Protein AF-A0A0V0UZS6-F1 (afdb_monomer)

Radius of gyration: 16.63 Å; Cα contacts (8 Å, |Δi|>4): 250; chains: 1; bounding box: 38×41×45 Å

Nearest PDB structures (foldseek):
  4w5t-assembly1_A  TM=9.227E-01  e=6.719E-14  Homo sapiens
  7ki3-assembly1_A  TM=9.000E-01  e=4.873E-14  Homo sapiens
  6n4o-assembly1_A  TM=9.081E-01  e=8.147E-14  Homo sapiens
  4z4f-assembly1_A  TM=9.118E-01  e=8.688E-14  Homo sapiens
  4kxt-assembly1_A  TM=9.063E-01  e=3.808E-13  Homo sapiens

Solvent-accessible surface area (backbone atoms only — not 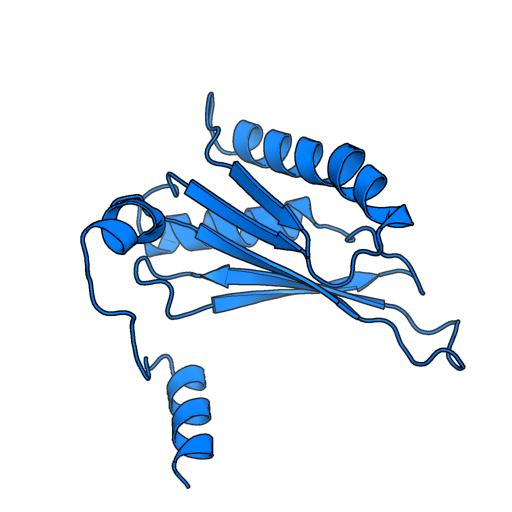comparable to full-atom values): 8386 Å² total; per-residue (Å²): 112,67,74,58,51,53,53,51,37,48,75,75,74,44,78,89,71,70,80,81,88,43,77,66,52,29,67,62,34,46,82,32,33,32,37,48,31,46,33,43,59,50,66,56,59,90,86,45,69,81,45,56,13,42,33,39,37,32,23,30,44,41,62,76,66,70,45,71,51,76,41,76,41,80,36,63,45,83,54,78,75,61,71,60,46,65,58,42,50,47,53,40,54,50,50,24,23,73,67,64,77,46,76,55,58,29,31,41,36,42,36,47,83,54,51,83,91,45,45,63,54,46,60,67,52,50,50,56,49,52,53,48,50,40,40,73,73,37,86,91,41,78,38,76,46,82,47,76,82

pLDDT: mean 90.66, std 6.43, range [59.78, 98.12]

Secondary structure (DSSP, 8-state):
-HHHHHHHHHHTT--S--PPP-HHHIIIIITTTEEEEEEEEEPPPTT-TTSPEEEEEEEE-STTS--EEEEEEEE-TT--SPTTHHHHHHHHHHHHHHHHSS--SEEEEEE-S--HHHHHHIIIIIHHHHHHHHHHHSTT---EEEEE-

Mean predicted aligned error: 4.5 Å

Sequence (149 aa):
MLNIAMKINMKIGGINTKLQEDEVLDNYLYKNNALVIGVDVVHPSAVETHLPSIASVVGNVDGSVTKFHASVKIQPAKQELITGFIEQFSDRLLEYVDVNGTAPKNIIVYRDGVSEGQFMQVLEEELPALRRACKSFASNYRPLKLSVD

Foldseek 3Di:
DVVVVCVVCLVVPHFPDFDDDDPVCCVAQQVQQEKEKEKEKDADDPVPQFAWIKIKIKIDQDSRRGHIDMDMDTHGHPDLDDDCPLVRVLVSQVSNCVRVVDGGQAYEYEYEDADPVCVVVCVVPVVVSNQVSQCVVDPPRDRYDYDYD

Structure (mmCIF, N/CA/C/O backbone):
data_AF-A0A0V0UZS6-F1
#
_entry.id   AF-A0A0V0UZS6-F1
#
loop_
_atom_site.group_PDB
_atom_site.id
_atom_site.type_symbol
_atom_site.label_atom_id
_atom_site.label_alt_id
_atom_site.label_comp_id
_atom_site.label_asym_id
_atom_site.label_entity_id
_atom_site.label_seq_id
_atom_site.pdbx_PDB_ins_code
_atom_site.Cartn_x
_atom_site.Cartn_y
_atom_site.Cartn_z
_atom_site.occupancy
_atom_site.B_iso_or_equiv
_atom_site.auth_seq_id
_atom_site.auth_comp_id
_atom_site.auth_asym_id
_atom_site.auth_atom_id
_atom_site.pdbx_PDB_model_num
ATOM 1 N N . MET A 1 1 ? 10.792 -23.727 14.533 1.00 81.62 1 MET A N 1
ATOM 2 C CA . MET A 1 1 ? 9.339 -24.016 14.462 1.00 81.62 1 MET A CA 1
ATOM 3 C C . MET A 1 1 ? 8.488 -22.744 14.549 1.00 81.62 1 MET A C 1
ATOM 5 O O . MET A 1 1 ? 7.606 -22.581 13.718 1.00 81.62 1 MET A O 1
ATOM 9 N N . LEU A 1 2 ? 8.797 -21.807 15.458 1.00 93.69 2 LEU A N 1
ATOM 10 C CA . LEU A 1 2 ? 8.042 -20.555 15.655 1.00 93.69 2 LEU A CA 1
ATOM 11 C C . LEU A 1 2 ? 7.830 -19.714 14.374 1.00 93.69 2 LEU A C 1
ATOM 13 O O . LEU A 1 2 ? 6.703 -19.340 14.076 1.00 93.69 2 LEU A O 1
ATOM 17 N N . ASN A 1 3 ? 8.869 -19.500 13.556 1.00 96.50 3 ASN A N 1
ATOM 18 C CA . ASN A 1 3 ? 8.752 -18.709 12.315 1.00 96.50 3 ASN A CA 1
ATOM 19 C C . ASN A 1 3 ? 7.761 -19.293 11.297 1.00 96.50 3 ASN A C 1
ATOM 21 O O . ASN A 1 3 ? 7.092 -18.553 10.581 1.00 96.50 3 ASN A O 1
ATOM 25 N N . ILE A 1 4 ? 7.648 -20.623 11.239 1.00 97.81 4 ILE A N 1
ATOM 26 C CA . ILE A 1 4 ? 6.688 -21.296 10.358 1.00 97.81 4 ILE A CA 1
ATOM 27 C C . ILE A 1 4 ? 5.272 -21.103 10.905 1.00 97.81 4 ILE A C 1
ATOM 29 O O . ILE A 1 4 ? 4.377 -20.741 10.145 1.00 97.81 4 ILE A O 1
ATOM 33 N N . ALA A 1 5 ? 5.087 -21.274 12.217 1.00 98.00 5 ALA A N 1
ATOM 34 C CA . ALA A 1 5 ? 3.801 -21.055 12.872 1.00 98.00 5 ALA A CA 1
ATOM 35 C C . ALA A 1 5 ? 3.288 -19.623 12.653 1.00 98.00 5 ALA A C 1
ATOM 37 O O . ALA A 1 5 ? 2.127 -19.453 12.298 1.00 98.00 5 ALA A O 1
ATOM 38 N N . MET A 1 6 ? 4.160 -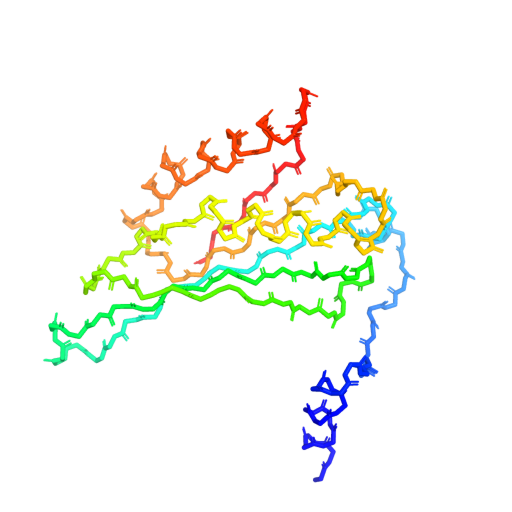18.611 12.737 1.00 97.81 6 MET A N 1
ATOM 39 C CA . MET A 1 6 ? 3.797 -17.215 12.454 1.00 97.81 6 MET A CA 1
ATOM 40 C C . MET A 1 6 ? 3.263 -17.016 11.028 1.00 97.81 6 MET A C 1
ATOM 42 O O . MET A 1 6 ? 2.269 -16.318 10.832 1.00 97.81 6 MET A O 1
ATOM 46 N N . LYS A 1 7 ? 3.884 -17.653 10.025 1.00 97.75 7 LYS A N 1
ATOM 47 C CA . LYS A 1 7 ? 3.428 -17.580 8.625 1.00 97.75 7 LYS A CA 1
ATOM 48 C C . LYS A 1 7 ? 2.110 -18.322 8.411 1.00 97.75 7 LYS A C 1
ATOM 50 O O . LYS A 1 7 ? 1.271 -17.849 7.650 1.00 97.75 7 LYS A O 1
ATOM 55 N N . ILE A 1 8 ? 1.938 -19.482 9.048 1.00 98.06 8 ILE A N 1
ATOM 56 C CA . ILE A 1 8 ? 0.684 -20.244 8.991 1.00 98.06 8 ILE A CA 1
ATOM 57 C C . ILE A 1 8 ? -0.441 -19.422 9.618 1.00 98.06 8 ILE A C 1
ATOM 59 O O . ILE A 1 8 ? -1.469 -19.249 8.973 1.00 98.06 8 ILE A O 1
ATOM 63 N N . ASN A 1 9 ? -0.215 -18.862 10.811 1.00 97.69 9 ASN A N 1
ATOM 64 C CA . ASN A 1 9 ? -1.185 -18.035 11.526 1.00 97.69 9 ASN A CA 1
ATOM 65 C C . ASN A 1 9 ? -1.686 -16.878 10.648 1.00 97.69 9 ASN A C 1
ATOM 67 O O . ASN A 1 9 ? -2.890 -16.722 10.484 1.00 97.69 9 ASN A O 1
ATOM 71 N N . MET A 1 10 ? -0.783 -16.148 9.981 1.00 95.94 10 MET A N 1
ATOM 72 C CA . MET A 1 10 ? -1.170 -15.069 9.059 1.00 95.94 10 MET A CA 1
ATOM 73 C C . MET A 1 10 ? -1.992 -15.564 7.862 1.00 95.94 10 MET A C 1
ATOM 75 O O . MET A 1 10 ? -2.980 -14.936 7.495 1.00 95.94 10 MET A O 1
ATOM 79 N N . LYS A 1 11 ? -1.625 -16.706 7.263 1.00 96.00 11 LYS A N 1
ATOM 80 C CA . LYS A 1 11 ? -2.338 -17.270 6.101 1.00 96.00 11 LYS A CA 1
ATOM 81 C C . LYS A 1 11 ? -3.757 -17.741 6.420 1.00 96.00 11 LYS A C 1
ATOM 83 O O . LYS A 1 11 ? -4.588 -17.761 5.521 1.00 96.00 11 LYS A O 1
ATOM 88 N N . ILE A 1 12 ? -4.030 -18.118 7.668 1.00 96.81 12 ILE A N 1
ATOM 89 C CA . ILE A 1 12 ? -5.374 -18.506 8.127 1.00 96.81 12 ILE A CA 1
ATOM 90 C C . ILE A 1 12 ? -6.131 -17.341 8.787 1.00 96.81 12 ILE A C 1
ATOM 92 O O . ILE A 1 12 ? -7.162 -17.554 9.418 1.00 96.81 12 ILE A O 1
ATOM 96 N N . GLY A 1 13 ? -5.628 -16.108 8.648 1.00 94.25 13 GLY A N 1
ATOM 97 C CA . GLY A 1 13 ? -6.289 -14.891 9.122 1.00 94.25 13 GLY A CA 1
ATOM 98 C C . GLY A 1 13 ? -6.035 -14.535 10.590 1.00 94.25 13 GLY A C 1
ATOM 99 O O . GLY A 1 13 ? -6.678 -13.618 11.108 1.00 94.25 13 GLY A O 1
ATOM 100 N N . GLY A 1 14 ? -5.117 -15.227 11.263 1.00 96.69 14 GLY A N 1
ATOM 101 C CA . GLY A 1 14 ? -4.662 -14.890 12.607 1.00 96.69 14 GLY A CA 1
ATOM 102 C C . GLY A 1 14 ? -3.709 -13.692 12.631 1.00 96.69 14 GLY A C 1
ATOM 103 O O . GLY A 1 14 ? -3.092 -13.332 11.629 1.00 96.69 14 GLY A O 1
ATOM 104 N N . ILE A 1 15 ? -3.589 -13.074 13.805 1.00 96.81 15 ILE A N 1
ATOM 105 C CA . ILE A 1 15 ? -2.708 -11.931 14.070 1.00 96.81 15 ILE A CA 1
ATOM 106 C C . ILE A 1 15 ? -1.611 -12.410 15.023 1.00 96.81 15 ILE A C 1
ATOM 108 O O . ILE A 1 15 ? -1.916 -12.991 16.062 1.00 96.81 15 ILE A O 1
ATOM 112 N N . ASN A 1 16 ? -0.340 -12.211 14.663 1.00 96.12 16 ASN A N 1
ATOM 113 C CA . ASN A 1 16 ? 0.786 -12.601 15.523 1.00 96.12 16 ASN A CA 1
ATOM 114 C C . ASN A 1 16 ? 1.013 -11.571 16.635 1.00 96.12 16 ASN A C 1
ATOM 116 O O . ASN A 1 16 ? 1.111 -11.924 17.806 1.00 96.12 16 ASN A O 1
ATOM 120 N N . THR A 1 17 ? 1.091 -10.298 16.253 1.00 94.38 17 THR A N 1
ATOM 121 C CA . THR A 1 17 ? 1.316 -9.155 17.139 1.00 94.38 17 THR A CA 1
ATOM 122 C C . THR A 1 17 ? 0.607 -7.930 16.565 1.00 94.38 17 THR A C 1
ATOM 124 O O . THR A 1 17 ? 0.357 -7.855 15.362 1.00 94.38 17 THR A O 1
ATOM 127 N N . LYS A 1 18 ? 0.290 -6.968 17.432 1.00 91.88 18 LYS A N 1
ATOM 128 C CA . LYS A 1 18 ? -0.118 -5.612 17.054 1.00 91.88 18 LYS A CA 1
ATOM 129 C C . LYS A 1 18 ? 0.738 -4.612 17.817 1.00 91.88 18 LYS A C 1
ATOM 131 O O . LYS A 1 18 ? 1.266 -4.953 18.878 1.00 91.88 18 LYS A O 1
ATOM 136 N N . LEU A 1 19 ? 0.876 -3.400 17.293 1.00 90.44 19 LEU A N 1
ATOM 137 C CA . LEU A 1 19 ? 1.577 -2.346 18.016 1.00 90.44 19 LEU A CA 1
ATOM 138 C C . LEU A 1 19 ? 0.765 -1.949 19.252 1.00 90.44 19 LEU A C 1
ATOM 140 O O . LEU A 1 19 ? -0.468 -1.874 19.198 1.00 90.44 19 LEU A O 1
ATOM 144 N N . GLN A 1 20 ? 1.466 -1.723 20.361 1.00 89.38 20 GLN A N 1
ATOM 145 C CA . GLN A 1 20 ? 0.849 -1.235 21.585 1.00 89.38 20 GLN A CA 1
ATOM 146 C C . GLN A 1 20 ? 0.268 0.157 21.335 1.00 89.38 20 GLN A C 1
ATOM 148 O O . GLN A 1 20 ? 0.912 1.008 20.730 1.00 89.38 20 GLN A O 1
ATOM 153 N N . GLU A 1 21 ? -0.968 0.358 21.777 1.00 86.69 21 GLU A N 1
ATOM 154 C CA . GLU A 1 21 ? -1.654 1.638 21.654 1.00 86.69 21 GLU A CA 1
ATOM 155 C C . GLU A 1 21 ? -0.967 2.672 22.553 1.00 86.69 21 GLU A C 1
ATOM 157 O O . GLU A 1 21 ? -0.816 2.468 23.761 1.00 86.69 21 GLU A O 1
ATOM 162 N N . ASP A 1 22 ? -0.547 3.776 21.942 1.00 88.88 22 ASP A N 1
ATOM 163 C CA . ASP A 1 22 ? -0.091 4.983 22.614 1.00 88.88 22 ASP A CA 1
ATOM 164 C C . ASP A 1 22 ? -0.678 6.215 21.912 1.00 88.88 22 ASP A C 1
ATOM 166 O O . ASP A 1 22 ? -1.283 6.121 20.840 1.00 88.88 22 ASP A O 1
ATOM 170 N N . GLU A 1 23 ? -0.525 7.384 22.533 1.00 86.44 23 GLU A N 1
ATOM 171 C CA . GLU A 1 23 ? -1.115 8.625 22.032 1.00 86.44 23 GLU A CA 1
ATOM 172 C C . GLU A 1 23 ? -0.631 8.992 20.620 1.00 86.44 23 GLU A C 1
ATOM 174 O O . GLU A 1 23 ? -1.409 9.491 19.805 1.00 86.44 23 GLU A O 1
ATOM 179 N N . VAL A 1 24 ? 0.636 8.725 20.300 1.00 85.00 24 VAL A N 1
ATOM 180 C CA . VAL A 1 24 ? 1.204 9.022 18.982 1.00 85.00 24 VAL A CA 1
ATOM 181 C C . VAL A 1 24 ? 0.585 8.088 17.951 1.00 85.00 24 VAL A C 1
ATOM 183 O O . VAL A 1 24 ? 0.051 8.539 16.938 1.00 85.00 24 VAL A O 1
ATOM 186 N N . LEU A 1 25 ? 0.606 6.788 18.221 1.00 83.94 25 LEU A N 1
ATOM 187 C CA . LEU A 1 25 ? 0.136 5.771 17.296 1.00 83.94 25 LEU A CA 1
ATOM 188 C C . LEU A 1 25 ? -1.369 5.888 17.029 1.00 83.94 25 LEU A C 1
ATOM 190 O O . LEU A 1 25 ? -1.805 5.801 15.881 1.00 83.94 25 LEU A O 1
ATOM 194 N N . ASP A 1 26 ? -2.154 6.181 18.064 1.00 83.56 26 ASP A N 1
ATOM 195 C CA . ASP A 1 26 ? -3.579 6.476 17.943 1.00 83.56 26 ASP A CA 1
ATOM 196 C C . ASP A 1 26 ? -3.832 7.647 16.994 1.00 83.56 26 ASP A C 1
ATOM 198 O O . ASP A 1 26 ? -4.694 7.572 16.113 1.00 83.56 26 ASP A O 1
ATOM 202 N N . ASN A 1 27 ? -3.066 8.725 17.161 1.00 82.31 27 ASN A N 1
ATOM 203 C CA . ASN A 1 27 ? -3.216 9.943 16.379 1.00 82.31 27 ASN A CA 1
ATOM 204 C C . ASN A 1 27 ? -2.767 9.783 14.925 1.00 82.31 27 ASN A C 1
ATOM 206 O O . ASN A 1 27 ? -3.210 10.557 14.086 1.00 82.31 27 ASN A O 1
ATOM 210 N N . TYR A 1 28 ? -1.920 8.817 14.576 1.00 81.75 28 TYR A N 1
ATOM 211 C CA . TYR A 1 28 ? -1.482 8.643 13.185 1.00 81.75 28 TYR A CA 1
ATOM 212 C C . TYR A 1 28 ? -2.134 7.457 12.478 1.00 81.75 28 TYR A C 1
ATOM 214 O O . TYR A 1 28 ? -2.424 7.576 11.285 1.00 81.75 28 TYR A O 1
ATOM 222 N N . LEU A 1 29 ? -2.410 6.369 13.200 1.00 8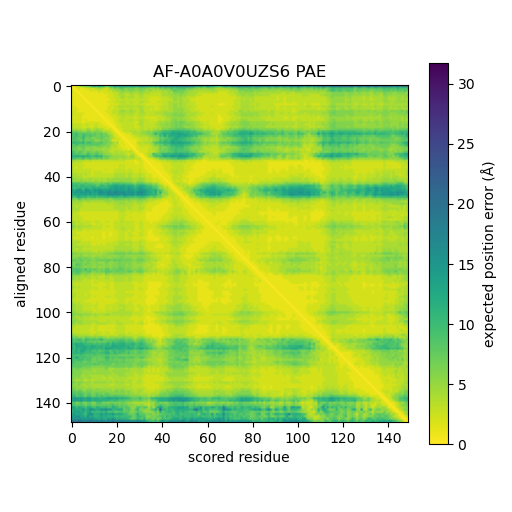7.19 29 LEU A N 1
ATOM 223 C CA . LEU A 1 29 ? -2.900 5.111 12.645 1.00 87.19 29 LEU A CA 1
ATOM 224 C C . LEU A 1 29 ? -4.333 4.800 13.084 1.00 87.19 29 LEU A C 1
ATOM 226 O O . LEU A 1 29 ? -5.240 4.823 12.252 1.00 87.19 29 LEU A O 1
ATOM 230 N N . TYR A 1 30 ? -4.560 4.543 14.374 1.00 85.50 30 TYR A N 1
ATOM 231 C CA . TYR A 1 30 ? -5.798 3.897 14.820 1.00 85.50 30 TYR A CA 1
ATOM 232 C C . TYR A 1 30 ? -7.013 4.837 14.854 1.00 85.50 30 TYR A C 1
ATOM 234 O O . TYR A 1 30 ? -7.980 4.623 14.124 1.00 85.50 30 TYR A O 1
ATOM 242 N N . LYS A 1 31 ? -6.981 5.935 15.629 1.00 82.12 31 LYS A N 1
ATOM 243 C CA . LYS A 1 31 ? -8.116 6.888 15.723 1.00 82.12 31 LYS A CA 1
ATOM 244 C C . LYS A 1 31 ? -8.348 7.658 14.426 1.00 82.12 31 LYS A C 1
ATOM 246 O O . LYS A 1 31 ? -9.459 8.127 14.150 1.00 82.12 31 LYS A O 1
ATOM 251 N N . ASN A 1 32 ? -7.294 7.786 13.628 1.00 78.56 32 ASN A N 1
ATOM 252 C CA . ASN A 1 32 ? -7.361 8.397 12.312 1.00 78.56 32 ASN A CA 1
ATOM 253 C C . ASN A 1 32 ? -7.690 7.420 11.182 1.00 78.56 32 ASN A C 1
ATOM 255 O O . ASN A 1 32 ? -7.745 7.858 10.034 1.00 78.56 32 ASN A O 1
ATOM 259 N N . ASN A 1 33 ? -8.001 6.156 11.494 1.00 87.19 33 ASN A N 1
ATOM 260 C CA . ASN A 1 33 ? -8.477 5.173 10.523 1.00 87.19 33 AS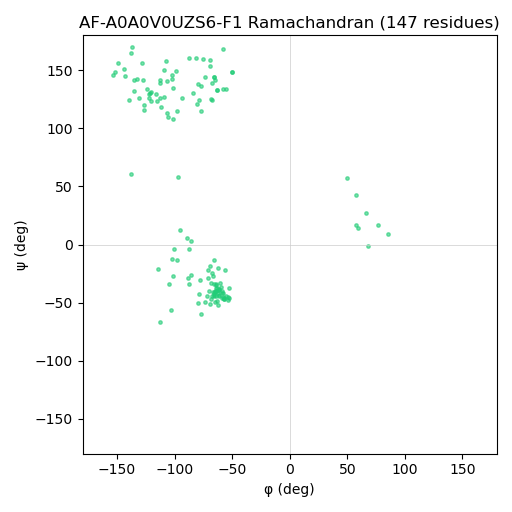N A CA 1
ATOM 261 C C . ASN A 1 33 ? -7.554 5.152 9.295 1.00 87.19 33 ASN A C 1
ATOM 263 O O . ASN A 1 33 ? -7.956 5.525 8.192 1.00 87.19 33 ASN A O 1
ATOM 267 N N . ALA A 1 34 ? -6.264 4.901 9.527 1.00 93.81 34 ALA A N 1
ATOM 268 C CA . ALA A 1 34 ? -5.268 4.993 8.475 1.00 93.81 34 ALA A CA 1
ATOM 269 C C . ALA A 1 34 ? -5.313 3.772 7.549 1.00 93.81 34 ALA A C 1
ATOM 271 O O . ALA A 1 34 ? -5.349 2.623 8.000 1.00 93.81 34 ALA A O 1
ATOM 272 N N . LEU A 1 35 ? -5.232 4.052 6.251 1.00 96.56 35 LEU A N 1
ATOM 273 C CA . LEU A 1 35 ? -4.914 3.075 5.221 1.00 96.56 35 LEU A CA 1
ATOM 274 C C . LEU A 1 35 ? -3.441 3.248 4.834 1.00 96.56 35 LEU A C 1
ATOM 276 O O . LEU A 1 35 ? -3.053 4.238 4.218 1.00 96.56 35 LEU A O 1
ATOM 280 N N . VAL A 1 36 ? -2.616 2.293 5.234 1.00 96.69 36 VAL A N 1
ATOM 281 C CA . VAL A 1 36 ? -1.203 2.180 4.888 1.00 96.69 36 VAL A CA 1
ATOM 282 C C . VAL A 1 36 ? -1.079 1.290 3.662 1.00 96.69 36 VAL A C 1
ATOM 284 O O . VAL A 1 36 ? -1.569 0.162 3.656 1.00 96.69 36 VAL A O 1
ATOM 287 N N . ILE A 1 37 ? -0.416 1.800 2.633 1.00 97.75 37 ILE A N 1
ATOM 288 C CA . ILE A 1 37 ? -0.240 1.157 1.338 1.00 97.75 37 ILE A CA 1
ATOM 289 C C . ILE A 1 37 ? 1.252 0.993 1.071 1.00 97.75 37 ILE A C 1
ATOM 291 O O . ILE A 1 37 ? 2.013 1.949 1.198 1.00 97.75 37 ILE A O 1
ATOM 295 N N . GLY A 1 38 ? 1.655 -0.214 0.692 1.00 96.81 38 GLY A N 1
ATOM 296 C CA . GLY A 1 38 ? 3.000 -0.521 0.210 1.00 96.81 38 GLY A CA 1
ATOM 297 C C . GLY A 1 38 ? 2.974 -0.755 -1.293 1.00 96.81 38 GLY A C 1
ATOM 298 O O . GLY A 1 38 ? 2.026 -1.350 -1.814 1.00 96.81 38 GLY A O 1
ATOM 299 N N . VAL A 1 39 ? 3.992 -0.263 -1.987 1.00 95.62 39 VAL A N 1
ATOM 300 C CA . VAL A 1 39 ? 4.039 -0.258 -3.443 1.00 95.62 39 VAL A CA 1
ATOM 301 C C . VAL A 1 39 ? 5.445 -0.599 -3.918 1.00 95.62 39 VAL A C 1
ATOM 303 O O . VAL A 1 39 ? 6.394 0.092 -3.557 1.00 95.62 39 VAL A O 1
ATOM 306 N N . ASP A 1 40 ? 5.559 -1.630 -4.752 1.00 94.31 40 ASP A N 1
ATOM 307 C CA . ASP A 1 40 ? 6.841 -2.107 -5.278 1.00 94.31 40 ASP A CA 1
ATOM 308 C C . ASP A 1 40 ? 6.713 -2.586 -6.732 1.00 94.31 40 ASP A C 1
ATOM 310 O O . ASP A 1 40 ? 5.655 -3.072 -7.159 1.00 94.31 40 ASP A O 1
ATOM 314 N N . VAL A 1 41 ? 7.811 -2.459 -7.474 1.00 93.06 41 VAL A N 1
ATOM 315 C CA . VAL A 1 41 ? 8.005 -3.024 -8.806 1.00 93.06 41 VAL A CA 1
ATOM 316 C C . VAL A 1 41 ? 9.288 -3.838 -8.800 1.00 93.06 41 VAL A C 1
ATOM 318 O O . VAL A 1 41 ? 10.378 -3.309 -8.621 1.00 93.06 41 VAL A O 1
ATOM 321 N N . VAL A 1 42 ? 9.165 -5.132 -9.087 1.00 92.19 42 VAL A N 1
ATOM 322 C CA . VAL A 1 42 ? 10.322 -6.012 -9.233 1.00 92.19 42 VAL A CA 1
ATOM 323 C C . VAL A 1 42 ? 10.630 -6.259 -10.704 1.00 92.19 42 VAL A C 1
ATOM 325 O O . VAL A 1 42 ? 9.747 -6.561 -11.520 1.00 92.19 42 VAL A O 1
ATOM 328 N N . HIS A 1 43 ? 11.916 -6.163 -11.032 1.00 91.75 43 HIS A N 1
ATOM 329 C CA . HIS A 1 43 ? 12.444 -6.478 -12.350 1.00 91.75 43 HIS A CA 1
ATOM 330 C C . HIS A 1 43 ? 13.120 -7.853 -12.373 1.00 91.75 43 HIS A C 1
ATOM 332 O O . HIS A 1 43 ? 13.758 -8.252 -11.396 1.00 91.75 43 HIS A O 1
ATOM 338 N N . PRO A 1 44 ? 13.032 -8.570 -13.503 1.00 89.44 44 PRO A N 1
ATOM 339 C CA . PRO A 1 44 ? 13.875 -9.728 -13.778 1.00 89.44 44 PRO A CA 1
ATOM 340 C C . PRO A 1 44 ? 15.370 -9.382 -13.740 1.00 89.44 44 PRO A C 1
ATOM 342 O O . PRO A 1 44 ? 15.764 -8.213 -13.753 1.00 89.44 44 PRO A O 1
ATOM 345 N N . SER A 1 45 ? 16.213 -10.418 -13.746 1.00 87.88 45 SER A N 1
ATOM 346 C CA . SER A 1 45 ? 17.670 -10.264 -13.810 1.00 87.88 45 SER A CA 1
ATOM 347 C C . SER A 1 45 ? 18.095 -9.326 -14.946 1.00 87.88 45 SER A C 1
ATOM 349 O O . SER A 1 45 ? 17.494 -9.316 -16.020 1.00 87.88 45 SER A O 1
ATOM 351 N N . ALA A 1 46 ? 19.200 -8.594 -14.760 1.00 82.62 46 ALA A N 1
ATOM 352 C CA . ALA A 1 46 ? 19.749 -7.688 -15.774 1.00 82.62 46 ALA A CA 1
ATOM 353 C C . ALA A 1 46 ? 20.050 -8.377 -17.123 1.00 82.62 46 ALA A C 1
ATOM 355 O O . ALA A 1 46 ? 20.098 -7.708 -18.156 1.00 82.62 46 ALA A O 1
ATOM 356 N N . VAL A 1 47 ? 20.228 -9.703 -17.114 1.00 88.06 47 VAL A N 1
ATOM 357 C CA . VAL A 1 47 ? 20.446 -10.535 -18.309 1.00 88.06 47 VAL A CA 1
ATOM 358 C C . VAL A 1 47 ? 19.136 -10.803 -19.066 1.00 88.06 47 VAL A C 1
ATOM 360 O O . VAL A 1 47 ? 19.132 -10.920 -20.289 1.00 88.06 47 VAL A O 1
ATOM 363 N N . GLU A 1 48 ? 18.006 -10.852 -18.367 1.00 87.31 48 GLU A N 1
ATOM 364 C CA . GLU A 1 48 ? 16.696 -11.239 -18.898 1.00 87.31 48 GLU A CA 1
ATOM 365 C C . GLU A 1 48 ? 15.857 -10.009 -19.267 1.00 87.31 48 GLU A C 1
ATOM 367 O O . GLU A 1 48 ? 14.748 -9.792 -18.787 1.00 87.31 48 GLU A O 1
ATOM 372 N N . THR A 1 49 ? 16.391 -9.177 -20.159 1.00 85.25 49 THR A N 1
ATOM 373 C CA . THR A 1 49 ? 15.848 -7.838 -20.454 1.00 85.25 49 THR A CA 1
ATOM 374 C C . THR A 1 49 ? 14.466 -7.809 -21.110 1.00 85.25 49 THR A C 1
ATOM 376 O O . THR A 1 49 ? 13.863 -6.742 -21.180 1.00 85.25 49 THR A O 1
ATOM 379 N N . HIS A 1 50 ? 13.982 -8.948 -21.604 1.00 90.12 50 HIS A N 1
ATOM 380 C CA . HIS A 1 50 ? 12.702 -9.085 -22.299 1.00 90.12 50 HIS A CA 1
ATOM 381 C C . HIS A 1 50 ? 11.578 -9.595 -21.391 1.00 90.12 50 HIS A C 1
ATOM 383 O O . HIS A 1 50 ? 10.413 -9.558 -21.790 1.00 90.12 50 HIS A O 1
ATOM 389 N N . LEU A 1 51 ? 11.913 -10.099 -20.200 1.00 94.31 51 LEU A N 1
ATOM 390 C CA . LEU A 1 51 ? 10.915 -10.594 -19.266 1.00 94.31 51 LEU A CA 1
ATOM 391 C C . LEU A 1 51 ? 10.157 -9.416 -18.633 1.00 94.31 51 LEU A C 1
ATOM 393 O O . LEU A 1 51 ? 10.740 -8.353 -18.400 1.00 94.31 51 LEU A O 1
ATOM 397 N N . PRO A 1 52 ? 8.850 -9.576 -18.376 1.00 95.12 52 PRO A N 1
ATOM 398 C CA . PRO A 1 52 ? 8.040 -8.500 -17.832 1.00 95.12 52 PRO A CA 1
ATOM 399 C C . PRO A 1 52 ? 8.421 -8.189 -16.384 1.00 95.12 52 PRO A C 1
ATOM 401 O O . PRO A 1 52 ? 8.871 -9.061 -15.639 1.00 95.12 52 PRO A O 1
ATOM 404 N N . SER A 1 53 ? 8.174 -6.949 -15.976 1.00 94.44 53 SER A N 1
ATOM 405 C CA . SER A 1 53 ? 8.233 -6.559 -14.567 1.00 94.44 53 SER A CA 1
ATOM 406 C C . SER A 1 53 ? 6.930 -6.943 -13.865 1.00 94.44 53 SER A C 1
ATOM 408 O O . SER A 1 53 ? 5.891 -7.128 -14.510 1.00 94.44 53 SER A O 1
ATOM 410 N N . ILE A 1 54 ? 6.961 -7.025 -12.538 1.00 95.19 54 ILE A N 1
ATOM 411 C CA . ILE A 1 54 ? 5.769 -7.274 -11.721 1.00 95.19 54 ILE A CA 1
ATOM 412 C C . ILE A 1 54 ? 5.590 -6.097 -10.773 1.00 95.19 54 ILE A C 1
ATOM 414 O O . ILE A 1 54 ? 6.489 -5.798 -9.997 1.00 95.19 54 ILE A O 1
ATOM 418 N N . ALA A 1 55 ? 4.425 -5.458 -10.826 1.00 94.75 55 ALA A N 1
ATOM 419 C CA . ALA A 1 55 ? 4.040 -4.423 -9.880 1.00 94.75 55 ALA A CA 1
ATOM 420 C C . ALA A 1 55 ? 3.064 -4.974 -8.846 1.00 94.75 55 ALA A C 1
ATOM 422 O O . ALA A 1 55 ? 2.173 -5.765 -9.176 1.00 94.75 55 ALA A O 1
ATOM 423 N N . SER A 1 56 ? 3.202 -4.519 -7.605 1.00 96.06 56 SER A N 1
ATOM 424 C CA . SER A 1 56 ? 2.305 -4.887 -6.518 1.00 96.06 56 SER A CA 1
ATOM 425 C C . SER A 1 56 ? 1.893 -3.680 -5.686 1.00 96.06 56 SER A C 1
ATOM 427 O O . SER A 1 56 ? 2.687 -2.777 -5.427 1.00 96.06 56 SER A O 1
ATOM 429 N N . VAL A 1 57 ? 0.627 -3.680 -5.274 1.00 97.44 57 VAL A N 1
ATOM 430 C CA . VAL A 1 57 ? 0.058 -2.701 -4.347 1.00 97.44 57 VAL A CA 1
ATOM 431 C C . VAL A 1 57 ? -0.600 -3.466 -3.212 1.00 97.44 57 VAL A C 1
ATOM 433 O O . VAL A 1 57 ? -1.573 -4.203 -3.415 1.00 97.44 57 VAL A O 1
ATOM 436 N N . VAL A 1 58 ? -0.071 -3.289 -2.008 1.00 98.06 58 VAL A N 1
ATOM 437 C CA . VAL A 1 58 ? -0.604 -3.884 -0.782 1.00 98.06 58 VAL A CA 1
ATOM 438 C C . VAL A 1 58 ? -1.225 -2.814 0.094 1.00 98.06 58 VAL A C 1
ATOM 440 O O . VAL A 1 58 ? -0.773 -1.678 0.080 1.00 98.06 58 VAL A O 1
ATOM 443 N N . GLY A 1 59 ? -2.239 -3.161 0.878 1.00 98.12 59 GLY A N 1
ATOM 444 C CA . GLY A 1 59 ? -2.840 -2.239 1.840 1.00 98.12 59 GLY A CA 1
ATOM 445 C C . GLY A 1 59 ? -3.433 -2.980 3.024 1.00 98.12 59 GLY A C 1
ATOM 446 O O . GLY A 1 59 ? -3.872 -4.124 2.861 1.00 98.12 59 GLY A O 1
ATOM 447 N N . ASN A 1 60 ? -3.416 -2.365 4.210 1.00 97.69 60 ASN A N 1
ATOM 448 C CA . ASN A 1 60 ? -4.080 -2.975 5.356 1.00 97.69 60 ASN A CA 1
ATOM 449 C C . ASN A 1 60 ? -5.593 -3.022 5.138 1.00 97.69 60 ASN A C 1
ATOM 451 O O . ASN A 1 60 ? -6.168 -2.098 4.571 1.00 97.69 60 ASN A O 1
ATOM 455 N N . VAL A 1 61 ? -6.231 -4.089 5.611 1.00 95.88 61 VAL A N 1
ATOM 456 C CA . VAL A 1 61 ? -7.693 -4.246 5.559 1.00 95.88 61 VAL A CA 1
ATOM 457 C C . VAL A 1 61 ? -8.350 -3.951 6.900 1.00 95.88 61 VAL A C 1
ATOM 459 O O . VAL A 1 61 ? -9.500 -3.537 6.944 1.00 95.88 61 VAL A O 1
ATOM 462 N N . ASP A 1 62 ? -7.627 -4.135 8.003 1.00 93.56 62 ASP A N 1
ATOM 463 C CA . ASP A 1 62 ? -8.108 -3.884 9.357 1.00 93.56 62 ASP A CA 1
ATOM 464 C C . ASP A 1 62 ? -7.636 -2.524 9.889 1.00 93.56 62 ASP A C 1
ATOM 466 O O . ASP A 1 62 ? -6.526 -2.068 9.600 1.00 93.56 62 ASP A O 1
ATOM 470 N N . GLY A 1 63 ? -8.446 -1.905 10.751 1.00 91.44 63 GLY A N 1
ATOM 471 C CA . GLY A 1 63 ? -8.087 -0.656 11.430 1.00 91.44 63 GLY A CA 1
ATOM 472 C C . GLY A 1 63 ? -6.865 -0.753 12.355 1.00 91.44 63 GLY A C 1
ATOM 473 O O . GLY A 1 63 ? -6.243 0.266 12.639 1.00 91.44 63 GLY A O 1
ATOM 474 N N . SER A 1 64 ? -6.477 -1.959 12.795 1.00 90.38 64 SER A N 1
ATOM 475 C CA . SER A 1 64 ? -5.264 -2.181 13.599 1.00 90.38 64 SER A CA 1
ATOM 476 C C . SER A 1 64 ? -3.980 -2.360 12.782 1.00 90.38 64 SER A C 1
ATOM 478 O O . SER A 1 64 ? -2.921 -2.561 13.372 1.00 90.38 64 SER A O 1
ATOM 480 N N . VAL A 1 65 ? -4.046 -2.250 11.449 1.00 94.25 65 VAL A N 1
ATOM 481 C CA . VAL A 1 65 ? -2.872 -2.306 10.559 1.00 94.25 65 VAL A CA 1
ATOM 482 C C . VAL A 1 65 ? -2.082 -3.618 10.736 1.00 94.25 65 VAL A C 1
ATOM 484 O O . VAL A 1 65 ? -0.855 -3.629 10.811 1.00 94.25 65 VAL A O 1
ATOM 487 N N . THR A 1 66 ? -2.783 -4.751 10.841 1.00 94.44 66 THR A N 1
ATOM 488 C CA . THR A 1 66 ? -2.168 -6.073 11.087 1.00 94.44 66 THR A CA 1
ATOM 489 C C . THR A 1 66 ? -2.321 -7.054 9.929 1.00 94.44 66 THR A C 1
ATOM 491 O O . THR A 1 66 ? -1.553 -8.014 9.826 1.00 94.44 66 THR A O 1
ATOM 494 N N . LYS A 1 67 ? -3.295 -6.833 9.044 1.00 96.00 67 LYS A N 1
ATOM 495 C CA . LYS A 1 67 ? -3.608 -7.695 7.904 1.00 96.00 67 LYS A CA 1
ATOM 496 C C . LYS A 1 67 ? -3.514 -6.888 6.628 1.00 96.00 67 LYS A C 1
ATOM 498 O O . LYS A 1 67 ? -4.189 -5.876 6.505 1.00 96.00 67 LYS A O 1
ATOM 503 N N . PHE A 1 68 ? -2.722 -7.368 5.677 1.00 97.69 68 PHE A N 1
ATOM 504 C CA . PHE A 1 68 ? -2.507 -6.708 4.394 1.00 97.69 68 PHE A CA 1
ATOM 505 C C . PHE A 1 68 ? -2.920 -7.623 3.253 1.00 97.69 68 PHE A C 1
ATOM 507 O O . PHE A 1 68 ? -2.509 -8.784 3.209 1.00 97.69 68 PHE A O 1
ATOM 514 N N . HIS A 1 69 ? -3.709 -7.088 2.328 1.00 97.50 69 HIS A N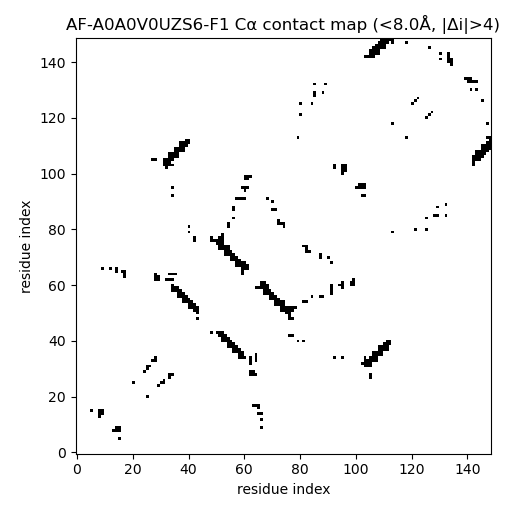 1
ATOM 515 C CA . HIS A 1 69 ? -4.070 -7.755 1.080 1.00 97.50 69 HIS A CA 1
ATOM 516 C C . HIS A 1 69 ? -3.352 -7.095 -0.097 1.00 97.50 69 HIS A C 1
ATOM 518 O O . HIS A 1 69 ? -2.899 -5.955 0.005 1.00 97.50 69 HIS A O 1
ATOM 524 N N . ALA A 1 70 ? -3.215 -7.835 -1.198 1.00 96.81 70 ALA A N 1
ATOM 525 C CA . ALA A 1 70 ? -2.368 -7.472 -2.328 1.00 96.81 70 ALA A CA 1
ATOM 526 C C . ALA A 1 70 ? -3.132 -7.513 -3.653 1.00 96.81 70 ALA A C 1
ATOM 528 O O . ALA A 1 70 ? -3.930 -8.417 -3.893 1.00 96.81 70 ALA A O 1
ATOM 529 N N . SER A 1 71 ? -2.829 -6.556 -4.526 1.00 97.12 71 SER A N 1
ATOM 530 C CA . SER A 1 71 ? -3.122 -6.595 -5.956 1.00 97.12 71 SER A CA 1
ATOM 531 C C . SER A 1 71 ? -1.782 -6.678 -6.674 1.00 97.12 71 SER A C 1
ATOM 533 O O . SER A 1 71 ? -0.807 -6.060 -6.242 1.00 97.12 71 SER A O 1
ATOM 535 N N . VAL A 1 72 ? -1.713 -7.502 -7.719 1.00 96.06 72 VAL A N 1
ATOM 536 C CA . VAL A 1 72 ? -0.477 -7.767 -8.460 1.00 96.06 72 VAL A CA 1
ATOM 537 C C . VAL A 1 72 ? -0.776 -7.715 -9.949 1.00 96.06 72 VAL A C 1
ATOM 539 O O . VAL A 1 72 ? -1.736 -8.338 -10.410 1.00 96.06 72 VAL A O 1
ATOM 542 N N . LYS A 1 73 ? 0.052 -6.996 -10.709 1.00 96.19 73 LYS A N 1
ATOM 543 C CA . LYS A 1 73 ? -0.063 -6.891 -12.166 1.00 96.19 73 LYS A CA 1
ATOM 544 C C . LYS A 1 73 ? 1.280 -7.108 -12.851 1.00 96.19 73 LYS A C 1
ATOM 546 O O . LYS A 1 73 ? 2.326 -6.674 -12.379 1.00 96.19 73 LYS A O 1
ATOM 551 N N . ILE A 1 74 ? 1.222 -7.777 -13.997 1.00 95.88 74 ILE A N 1
ATOM 552 C CA . ILE A 1 74 ? 2.344 -7.890 -14.930 1.00 95.88 74 ILE A CA 1
ATOM 553 C C . ILE A 1 74 ? 2.410 -6.590 -15.735 1.00 95.88 74 ILE A C 1
ATOM 555 O O . ILE A 1 74 ? 1.370 -6.085 -16.166 1.00 95.88 74 ILE A O 1
ATOM 559 N N . GLN A 1 75 ? 3.612 -6.064 -15.959 1.00 94.88 75 GLN A N 1
ATOM 560 C CA . GLN A 1 75 ? 3.823 -4.860 -16.757 1.00 94.88 75 GLN A CA 1
ATOM 561 C C . GLN A 1 75 ? 5.024 -4.977 -17.703 1.00 94.88 75 GLN A C 1
ATOM 563 O O . GLN A 1 75 ? 5.833 -5.898 -17.552 1.00 94.88 75 GLN A O 1
ATOM 568 N N . PRO A 1 76 ? 5.149 -4.083 -18.703 1.00 94.38 76 PRO A N 1
ATOM 569 C CA . PRO A 1 76 ? 6.276 -4.096 -19.628 1.00 94.38 76 PRO A CA 1
ATOM 570 C C . PRO A 1 76 ? 7.642 -4.151 -18.926 1.00 94.38 76 PRO A C 1
ATOM 572 O O . PRO A 1 76 ? 7.828 -3.646 -17.813 1.00 94.38 76 PRO A O 1
ATOM 575 N N . ALA A 1 77 ? 8.603 -4.794 -19.589 1.00 92.69 77 ALA A N 1
ATOM 576 C CA . ALA A 1 77 ? 9.951 -4.989 -19.067 1.00 92.69 77 ALA A CA 1
ATOM 577 C C . ALA A 1 77 ? 10.607 -3.649 -18.689 1.00 92.69 77 ALA A C 1
ATOM 579 O O . ALA A 1 77 ? 10.560 -2.694 -19.464 1.00 92.69 77 ALA A O 1
ATOM 580 N N . LYS A 1 78 ? 11.234 -3.594 -17.505 1.00 86.50 78 LYS A N 1
ATOM 581 C CA . LYS A 1 78 ? 11.961 -2.423 -16.965 1.00 86.50 78 LYS A CA 1
ATOM 582 C C . LYS A 1 78 ? 11.138 -1.134 -16.828 1.00 86.50 78 LYS A C 1
ATOM 584 O O . LYS A 1 78 ? 11.699 -0.048 -16.715 1.00 86.50 78 LYS A O 1
ATOM 589 N N . GLN A 1 79 ? 9.813 -1.231 -16.864 1.00 88.56 79 GLN A N 1
ATOM 590 C CA . GLN A 1 79 ? 8.942 -0.104 -16.563 1.00 88.56 79 GLN A CA 1
ATOM 591 C C . GLN A 1 79 ? 8.855 0.080 -15.047 1.00 88.56 79 GLN A C 1
ATOM 593 O O . GLN A 1 79 ? 8.457 -0.864 -14.375 1.00 88.56 79 GLN A O 1
ATOM 598 N N . GLU A 1 80 ? 9.169 1.268 -14.531 1.00 86.62 80 GLU A N 1
ATOM 599 C CA . GLU A 1 80 ? 8.995 1.610 -13.106 1.00 86.62 80 GLU A CA 1
ATOM 600 C C . GLU A 1 80 ? 7.603 2.145 -12.782 1.00 86.62 80 GLU A C 1
ATOM 602 O O . GLU A 1 80 ? 7.065 1.910 -11.703 1.00 86.62 80 GLU A O 1
ATOM 607 N N . LEU A 1 81 ? 7.001 2.872 -13.726 1.00 87.12 81 LEU A N 1
ATOM 608 C CA . LEU A 1 81 ? 5.643 3.375 -13.562 1.00 87.12 81 LEU A CA 1
ATOM 609 C C . LEU A 1 81 ? 4.666 2.214 -13.450 1.00 87.12 81 LEU A C 1
ATOM 611 O O . LEU A 1 81 ? 4.677 1.283 -14.260 1.00 87.12 81 LEU A O 1
ATOM 615 N N . ILE A 1 82 ? 3.780 2.284 -12.468 1.00 89.12 82 ILE A N 1
ATOM 616 C CA . ILE A 1 82 ? 2.936 1.144 -12.135 1.00 89.12 82 ILE A CA 1
ATOM 617 C C . ILE A 1 82 ? 1.745 1.042 -13.076 1.00 89.12 82 ILE A C 1
ATOM 619 O O . ILE A 1 82 ? 0.873 1.914 -13.147 1.00 89.12 82 ILE A O 1
ATOM 623 N N . THR A 1 83 ? 1.658 -0.094 -13.759 1.00 86.00 83 THR A N 1
ATOM 624 C CA . THR A 1 83 ? 0.513 -0.404 -14.610 1.00 86.00 83 THR A CA 1
ATOM 625 C C . THR A 1 83 ? -0.729 -0.635 -13.758 1.00 86.00 83 THR A C 1
ATOM 627 O O . THR A 1 83 ? -0.752 -1.464 -12.848 1.00 86.00 83 THR A O 1
ATOM 630 N N . GLY A 1 84 ? -1.795 0.108 -14.062 1.00 89.75 84 GLY A N 1
ATOM 631 C CA . GLY A 1 84 ? -3.056 0.014 -13.330 1.00 89.75 84 GLY A CA 1
ATOM 632 C C . GLY A 1 84 ? -2.953 0.479 -11.878 1.00 89.75 84 GLY A C 1
ATOM 633 O O . GLY A 1 84 ? -3.715 -0.009 -11.050 1.00 89.75 84 GLY A O 1
ATOM 634 N N . PHE A 1 85 ? -2.029 1.392 -11.545 1.00 92.56 85 PHE A N 1
ATOM 635 C CA . PHE A 1 85 ? -1.842 1.835 -10.158 1.00 92.56 85 PHE A CA 1
ATOM 636 C C . PHE A 1 85 ? -3.145 2.333 -9.526 1.00 92.56 85 PHE A C 1
ATOM 638 O O . PHE A 1 85 ? -3.499 1.935 -8.424 1.00 92.56 85 PHE A O 1
ATOM 645 N N . ILE A 1 86 ? -3.902 3.155 -10.255 1.00 94.19 86 ILE A N 1
ATOM 646 C CA . ILE A 1 86 ? -5.146 3.738 -9.744 1.00 94.19 86 ILE A CA 1
ATOM 647 C C . ILE A 1 86 ? -6.208 2.685 -9.461 1.00 94.19 86 ILE A C 1
ATOM 649 O O . ILE A 1 86 ? -6.868 2.765 -8.436 1.00 94.19 86 ILE A O 1
ATOM 653 N N . GLU A 1 87 ? -6.332 1.685 -10.324 1.00 95.19 87 GLU A N 1
ATOM 654 C CA . GLU A 1 87 ? -7.243 0.562 -10.113 1.00 95.19 87 GLU A CA 1
ATOM 655 C C . GLU A 1 87 ? -6.846 -0.226 -8.859 1.00 95.19 87 GLU A C 1
ATOM 657 O O . GLU A 1 87 ? -7.648 -0.360 -7.943 1.00 95.19 87 GLU A O 1
ATOM 662 N N . GLN A 1 88 ? -5.574 -0.627 -8.752 1.00 96.81 88 GLN A N 1
ATOM 663 C CA . GLN A 1 88 ? -5.074 -1.393 -7.605 1.00 96.81 88 GLN A CA 1
ATOM 664 C C . GLN A 1 88 ? -5.148 -0.609 -6.281 1.00 96.81 88 GLN A C 1
ATOM 666 O O . GLN A 1 88 ? -5.408 -1.181 -5.224 1.00 96.81 88 GLN A O 1
ATOM 671 N N . PHE A 1 89 ? -4.932 0.708 -6.326 1.00 96.88 89 PHE A N 1
ATOM 672 C CA . PHE A 1 89 ? -5.121 1.607 -5.188 1.00 96.88 89 PHE A CA 1
ATOM 673 C C . PHE A 1 89 ? -6.599 1.715 -4.798 1.00 96.88 89 PHE A C 1
ATOM 675 O O . PHE A 1 89 ? -6.935 1.654 -3.615 1.00 96.88 89 PHE A O 1
ATOM 682 N N . SER A 1 90 ? -7.487 1.868 -5.783 1.00 95.81 90 SER A N 1
ATOM 683 C CA . SER A 1 90 ? -8.930 1.925 -5.562 1.00 95.81 90 SER A CA 1
ATOM 684 C C . SER A 1 90 ? -9.467 0.624 -4.972 1.00 95.81 90 SER A C 1
ATOM 686 O O . SER A 1 90 ? -10.293 0.706 -4.069 1.00 95.81 90 SER A O 1
ATOM 688 N N . ASP A 1 91 ? -8.954 -0.538 -5.386 1.00 96.38 91 ASP A N 1
ATOM 689 C CA . ASP A 1 91 ? -9.303 -1.833 -4.785 1.00 96.38 91 ASP A CA 1
ATOM 690 C C . ASP A 1 91 ? -9.014 -1.841 -3.279 1.00 96.38 91 ASP A C 1
ATOM 692 O O . ASP A 1 91 ? -9.873 -2.213 -2.483 1.00 96.38 91 ASP A O 1
ATOM 696 N N . ARG A 1 92 ? -7.827 -1.369 -2.867 1.00 97.62 92 ARG A N 1
ATOM 697 C CA . ARG A 1 92 ? -7.449 -1.275 -1.446 1.00 97.62 92 ARG A CA 1
ATOM 698 C C . ARG A 1 92 ? -8.321 -0.291 -0.676 1.00 97.62 92 ARG A C 1
ATOM 700 O O . ARG A 1 92 ? -8.708 -0.577 0.453 1.00 97.62 92 ARG A O 1
ATOM 707 N N . LEU A 1 93 ? -8.636 0.855 -1.278 1.00 96.12 93 LEU A N 1
ATOM 708 C CA . LEU A 1 93 ? -9.502 1.856 -0.659 1.00 96.12 93 LEU A CA 1
ATOM 709 C C . LEU A 1 93 ? -10.928 1.327 -0.452 1.00 96.12 93 LEU A C 1
ATOM 711 O O . LEU A 1 93 ? -11.497 1.524 0.619 1.00 96.12 93 LEU A O 1
ATOM 715 N N . LEU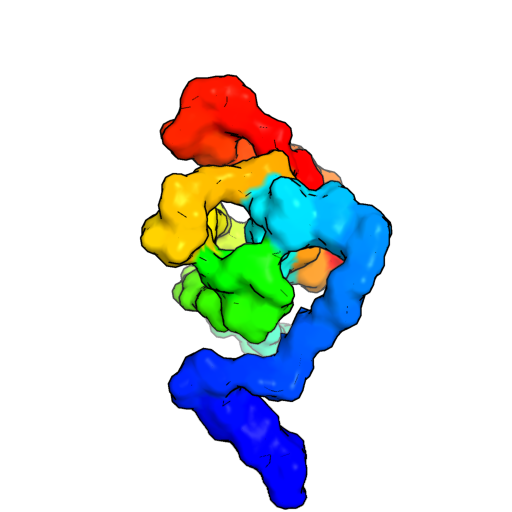 A 1 94 ? -11.490 0.658 -1.461 1.00 96.12 94 LEU A N 1
ATOM 716 C CA . LEU A 1 94 ? -12.827 0.067 -1.402 1.00 96.12 94 LEU A CA 1
ATOM 717 C C . LEU A 1 94 ? -12.883 -1.061 -0.374 1.00 96.12 94 LEU A C 1
ATOM 719 O O . LEU A 1 94 ? -13.726 -1.028 0.514 1.00 96.12 94 LEU A O 1
ATOM 723 N N . GLU A 1 95 ? -11.929 -1.989 -0.425 1.00 97.19 95 GLU A N 1
ATOM 724 C CA . GLU A 1 95 ? -11.848 -3.108 0.514 1.00 97.19 95 GLU A CA 1
ATOM 725 C C . GLU A 1 95 ? -11.724 -2.631 1.968 1.00 97.19 95 GLU A C 1
ATOM 727 O O . GLU A 1 95 ? -12.378 -3.163 2.865 1.00 97.19 95 GLU A O 1
ATOM 732 N N . TYR A 1 96 ? -10.940 -1.579 2.213 1.00 96.88 96 TYR A N 1
ATOM 733 C CA . TYR A 1 96 ? -10.848 -0.977 3.537 1.00 96.88 96 TYR A CA 1
ATOM 734 C C . TYR A 1 96 ? -12.198 -0.431 4.021 1.00 96.88 96 TYR A C 1
ATOM 736 O O . TYR A 1 96 ? -12.562 -0.621 5.183 1.00 96.88 96 TYR A O 1
ATOM 744 N N . VAL A 1 97 ? -12.947 0.247 3.148 1.00 95.81 97 VAL A N 1
ATOM 745 C CA . VAL A 1 97 ? -14.273 0.787 3.482 1.00 95.81 97 VAL A CA 1
ATOM 746 C C . VAL A 1 97 ? -15.264 -0.344 3.737 1.00 95.81 97 VAL A C 1
ATOM 748 O O . VAL A 1 97 ? -16.021 -0.264 4.701 1.00 95.81 97 VAL A O 1
ATOM 751 N N . ASP A 1 98 ? -15.228 -1.405 2.935 1.00 96.06 98 ASP A N 1
ATOM 752 C CA . ASP A 1 98 ? -16.107 -2.566 3.090 1.00 96.06 98 ASP A CA 1
ATOM 753 C C . ASP A 1 98 ? -15.889 -3.265 4.440 1.00 96.06 98 ASP A C 1
ATOM 755 O O . ASP A 1 98 ? -16.849 -3.673 5.095 1.00 96.06 98 ASP A O 1
ATOM 759 N N . VAL A 1 99 ? -14.635 -3.362 4.896 1.00 95.12 99 VAL A N 1
ATOM 760 C CA . VAL A 1 99 ? -14.286 -4.004 6.174 1.00 95.12 99 VAL A CA 1
ATOM 761 C C . VAL A 1 99 ? -14.544 -3.094 7.379 1.00 95.12 99 VAL A C 1
ATOM 763 O O . VAL A 1 99 ? -15.046 -3.560 8.402 1.00 95.12 99 VAL A O 1
ATOM 766 N N . ASN A 1 100 ? -14.202 -1.805 7.291 1.00 94.12 100 ASN A N 1
ATOM 767 C CA . ASN A 1 100 ? -14.227 -0.885 8.438 1.00 94.12 100 ASN A CA 1
ATOM 768 C C . ASN A 1 100 ? -15.475 0.020 8.469 1.00 94.12 100 ASN A C 1
ATOM 770 O O . ASN A 1 100 ? -15.640 0.825 9.388 1.00 94.12 100 ASN A O 1
ATOM 774 N N . GLY A 1 101 ? -16.341 -0.059 7.455 1.00 94.19 101 GLY A N 1
ATOM 775 C CA . GLY A 1 101 ? -17.582 0.714 7.314 1.00 94.19 101 GLY A CA 1
ATOM 776 C C . GLY A 1 101 ? -17.393 2.218 7.091 1.00 94.19 101 GLY A C 1
ATOM 777 O O . GLY A 1 101 ? -18.369 2.956 6.963 1.00 94.19 101 GLY A O 1
ATOM 778 N N . THR A 1 102 ? -16.151 2.705 7.070 1.00 92.44 102 THR A N 1
ATOM 779 C CA . THR A 1 102 ? -15.820 4.126 6.946 1.00 92.44 102 THR A CA 1
ATOM 780 C C . THR A 1 102 ? -14.577 4.320 6.091 1.00 92.44 102 THR A C 1
ATOM 782 O O . THR A 1 102 ? -13.640 3.523 6.133 1.00 92.44 102 THR A O 1
ATOM 785 N N . ALA A 1 103 ? -14.556 5.410 5.323 1.00 92.88 103 ALA A N 1
ATOM 786 C CA . ALA A 1 103 ? -13.385 5.782 4.543 1.00 92.88 103 ALA A CA 1
ATOM 787 C C . ALA A 1 103 ? -12.204 6.150 5.461 1.00 92.88 103 ALA A C 1
ATOM 789 O O . ALA A 1 103 ? -12.412 6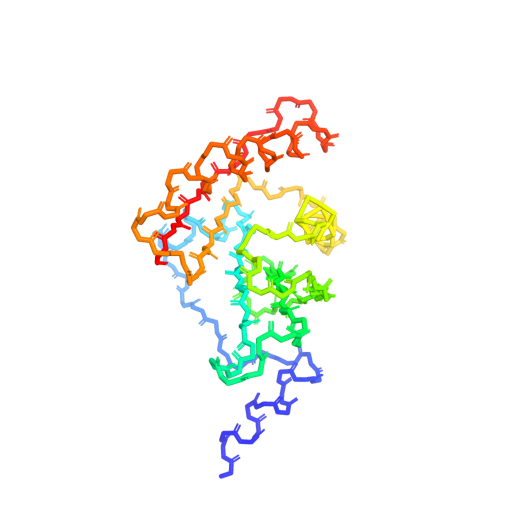.772 6.514 1.00 92.88 103 ALA A O 1
ATOM 790 N N . PRO A 1 104 ? -10.962 5.813 5.074 1.00 93.94 104 PRO A N 1
ATOM 791 C CA . PRO A 1 104 ? -9.795 6.158 5.868 1.00 93.94 104 PRO A CA 1
ATOM 792 C C . PRO A 1 104 ? -9.616 7.679 5.930 1.00 93.94 104 PRO A C 1
ATOM 794 O O . PRO A 1 104 ? -9.852 8.373 4.939 1.00 93.94 104 PRO A O 1
ATOM 797 N N . LYS A 1 105 ? -9.207 8.246 7.071 1.00 91.31 105 LYS A N 1
ATOM 798 C CA . LYS A 1 105 ? -8.966 9.708 7.147 1.00 91.31 105 LYS A CA 1
ATOM 799 C C . LYS A 1 105 ? -7.560 10.075 6.696 1.00 91.31 105 LYS A C 1
ATOM 801 O O . LYS A 1 105 ? -7.350 11.180 6.205 1.00 91.31 105 LYS A O 1
ATOM 806 N N . ASN A 1 106 ? -6.633 9.130 6.829 1.00 90.81 106 ASN A N 1
ATOM 807 C CA . ASN A 1 106 ? -5.257 9.235 6.375 1.00 90.81 106 ASN A CA 1
ATOM 808 C C . ASN A 1 106 ? -4.946 8.066 5.440 1.00 90.81 106 ASN A C 1
ATOM 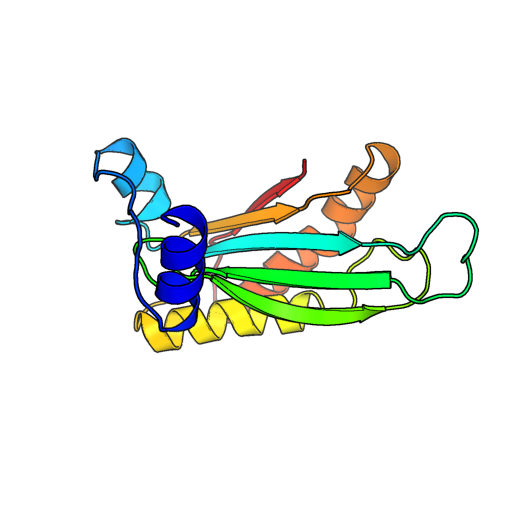810 O O . ASN A 1 106 ? -5.236 6.920 5.771 1.00 90.81 106 ASN A O 1
ATOM 814 N N . ILE A 1 107 ? -4.316 8.348 4.304 1.00 94.81 107 ILE A N 1
ATOM 815 C CA . ILE A 1 107 ? -3.719 7.324 3.447 1.00 94.81 107 ILE A CA 1
ATOM 816 C C . ILE A 1 107 ? -2.215 7.564 3.437 1.00 94.81 107 ILE A C 1
ATOM 818 O O . ILE A 1 107 ? -1.792 8.669 3.105 1.00 94.81 107 ILE A O 1
ATOM 822 N N . ILE A 1 108 ? -1.429 6.563 3.821 1.00 94.25 108 ILE A N 1
ATOM 823 C CA . ILE A 1 108 ? 0.036 6.613 3.835 1.00 94.25 108 ILE A CA 1
ATOM 824 C C . ILE A 1 108 ? 0.525 5.649 2.766 1.00 94.25 108 ILE A C 1
ATOM 826 O O . ILE A 1 108 ? 0.243 4.462 2.856 1.00 94.25 108 ILE A O 1
ATOM 830 N N . VAL A 1 109 ? 1.234 6.145 1.761 1.00 95.12 109 VAL A N 1
ATOM 831 C CA . VAL A 1 109 ? 1.795 5.307 0.694 1.00 95.12 109 VAL A CA 1
ATOM 832 C C . VAL A 1 109 ? 3.309 5.250 0.857 1.00 95.12 109 VAL A C 1
ATOM 834 O O . VAL A 1 109 ? 3.929 6.306 0.928 1.00 95.12 109 VAL A O 1
ATOM 837 N N . TYR A 1 110 ? 3.875 4.046 0.905 1.00 94.25 110 TYR A N 1
ATOM 838 C CA . TYR A 1 110 ? 5.310 3.771 0.831 1.00 94.25 110 TYR A CA 1
ATOM 839 C C . TYR A 1 110 ? 5.623 3.183 -0.544 1.00 94.25 110 TYR A C 1
ATOM 841 O O . TYR A 1 110 ? 5.150 2.089 -0.864 1.00 94.25 110 TYR A O 1
ATOM 849 N N . ARG A 1 111 ? 6.372 3.925 -1.364 1.00 92.25 111 ARG A N 1
ATOM 850 C CA . ARG A 1 111 ? 6.810 3.503 -2.700 1.00 92.25 111 ARG A CA 1
ATOM 851 C C . ARG A 1 111 ? 8.297 3.145 -2.655 1.00 92.25 111 ARG A C 1
ATOM 853 O O . ARG A 1 111 ? 9.106 4.050 -2.503 1.00 92.25 111 ARG A O 1
ATOM 860 N N . ASP A 1 112 ? 8.601 1.855 -2.786 1.00 90.12 112 ASP A N 1
ATOM 861 C CA . ASP A 1 112 ? 9.963 1.287 -2.787 1.00 90.12 112 ASP A CA 1
ATOM 862 C C . ASP A 1 112 ? 10.565 1.278 -4.202 1.00 90.12 112 ASP A C 1
ATOM 864 O O . ASP A 1 112 ? 9.825 1.338 -5.179 1.00 90.12 112 ASP A O 1
ATOM 868 N N . GLY A 1 113 ? 11.884 1.172 -4.337 1.00 81.06 113 GLY A N 1
ATOM 869 C CA . GLY A 1 113 ? 12.553 0.895 -5.612 1.00 81.06 113 GLY A CA 1
ATOM 870 C C . GLY A 1 113 ? 12.643 2.077 -6.579 1.00 81.06 113 GLY A C 1
ATOM 871 O O . GLY A 1 113 ? 12.916 1.879 -7.761 1.00 81.06 113 GLY A O 1
ATOM 872 N N . VAL A 1 114 ? 12.435 3.310 -6.111 1.00 82.06 114 VAL A N 1
ATOM 873 C CA . VAL A 1 114 ? 12.504 4.507 -6.960 1.00 82.06 114 VAL A CA 1
ATOM 874 C C . VAL A 1 114 ? 13.876 5.150 -6.810 1.00 82.06 114 VAL A C 1
ATOM 876 O O . VAL A 1 114 ? 14.222 5.676 -5.758 1.00 82.06 114 VAL A O 1
ATOM 879 N N . SER A 1 115 ? 14.672 5.164 -7.881 1.00 80.06 115 SER A N 1
ATOM 880 C CA . SER A 1 115 ? 15.949 5.887 -7.850 1.00 80.06 115 SER A CA 1
ATOM 881 C C . SER A 1 115 ? 15.749 7.409 -7.797 1.00 80.06 115 SER A C 1
ATOM 883 O O . SER A 1 115 ? 14.725 7.936 -8.237 1.00 80.06 115 SER A O 1
ATOM 885 N N . GLU A 1 116 ? 16.767 8.148 -7.342 1.00 79.19 116 GLU A N 1
ATOM 886 C CA . GLU A 1 116 ? 16.738 9.621 -7.272 1.00 79.19 116 GLU A CA 1
ATOM 887 C C . GLU A 1 116 ? 16.359 10.268 -8.621 1.00 79.19 116 GLU A C 1
ATOM 889 O O . GLU A 1 116 ? 15.584 11.222 -8.669 1.00 79.19 116 GLU A O 1
ATOM 894 N N . GLY A 1 117 ? 16.825 9.695 -9.739 1.00 79.81 117 GLY A N 1
ATOM 895 C CA . GLY A 1 117 ? 16.489 10.164 -11.088 1.00 79.81 117 GLY A CA 1
ATOM 896 C C . GLY A 1 117 ? 15.032 9.923 -11.511 1.00 79.81 117 GLY A C 1
ATOM 897 O O . GLY A 1 117 ? 14.558 10.573 -12.439 1.00 79.81 117 GLY A O 1
ATOM 898 N N . GLN A 1 118 ? 14.317 9.017 -10.843 1.00 80.38 118 GLN A N 1
ATOM 899 C CA . GLN A 1 118 ? 12.914 8.668 -11.115 1.00 80.38 118 GLN A CA 1
ATOM 900 C C . GLN A 1 118 ? 11.945 9.306 -10.109 1.00 80.38 118 GLN A C 1
ATOM 902 O O . GLN A 1 118 ? 10.740 9.356 -10.357 1.00 80.38 118 GLN A O 1
ATOM 907 N N . PHE A 1 119 ? 12.457 9.849 -9.003 1.00 83.00 119 PHE A N 1
ATOM 908 C CA . PHE A 1 119 ? 11.662 10.455 -7.936 1.00 83.00 119 PHE A CA 1
ATOM 909 C C . PHE A 1 119 ? 10.725 11.562 -8.442 1.00 83.00 119 PHE A C 1
ATOM 911 O O . PHE A 1 119 ? 9.540 11.588 -8.104 1.00 83.00 119 PHE A O 1
ATOM 918 N N . MET A 1 120 ? 11.226 12.446 -9.313 1.00 84.56 120 MET A N 1
ATOM 919 C CA . MET A 1 120 ? 10.405 13.507 -9.909 1.00 84.56 120 MET A CA 1
ATOM 920 C C . MET A 1 120 ? 9.254 12.945 -10.743 1.00 84.56 120 MET A C 1
ATOM 922 O O . MET A 1 120 ? 8.142 13.460 -10.673 1.00 84.56 120 MET A O 1
ATOM 926 N N . GLN A 1 121 ? 9.487 11.853 -11.470 1.00 82.44 121 GLN A N 1
ATOM 927 C CA . GLN A 1 121 ? 8.457 11.221 -12.284 1.00 82.44 121 GLN A CA 1
ATOM 928 C C . GLN A 1 121 ? 7.330 10.644 -11.416 1.00 82.44 121 GLN A C 1
ATOM 930 O O . GLN A 1 121 ? 6.152 10.849 -11.703 1.00 82.44 121 GLN A O 1
ATOM 935 N N . VAL A 1 122 ? 7.673 10.000 -10.298 1.00 81.88 122 VAL A N 1
ATOM 936 C CA . VAL A 1 122 ? 6.690 9.508 -9.318 1.00 81.88 122 VAL A CA 1
ATOM 937 C C . VAL A 1 122 ? 5.876 10.661 -8.722 1.00 81.88 122 VAL A C 1
ATOM 939 O O . VAL A 1 122 ? 4.646 10.589 -8.629 1.00 81.88 122 VAL A O 1
ATOM 942 N N . LEU A 1 123 ? 6.532 11.767 -8.361 1.00 83.12 123 LEU A N 1
ATOM 943 C CA . LEU A 1 123 ? 5.850 12.938 -7.811 1.00 83.12 123 LEU A CA 1
ATOM 944 C C . LEU A 1 123 ? 4.953 13.668 -8.818 1.00 83.12 123 LEU A C 1
ATOM 946 O O . LEU A 1 123 ? 3.930 14.224 -8.412 1.00 83.12 123 LEU A O 1
ATOM 950 N N . GLU A 1 124 ? 5.314 13.700 -10.098 1.00 87.31 124 GLU A N 1
ATOM 951 C CA . GLU A 1 124 ? 4.565 14.420 -11.134 1.00 87.31 124 GLU A CA 1
ATOM 952 C C . GLU A 1 124 ? 3.464 13.571 -11.782 1.00 87.31 124 GLU A C 1
ATOM 954 O O . GLU A 1 124 ? 2.428 14.109 -12.182 1.00 87.31 124 GLU A O 1
ATOM 959 N N . GLU A 1 125 ? 3.628 12.248 -11.835 1.00 86.69 125 GLU A N 1
ATOM 960 C CA . GLU A 1 125 ? 2.664 11.349 -12.471 1.00 86.69 125 GLU A CA 1
ATOM 961 C C . GLU A 1 125 ? 1.791 10.608 -11.453 1.00 86.69 125 GLU A C 1
ATOM 963 O O . GLU A 1 125 ? 0.557 10.725 -11.481 1.00 86.69 125 GLU A O 1
ATOM 968 N N . GLU A 1 126 ? 2.409 9.877 -10.521 1.00 88.94 126 GLU A N 1
ATOM 969 C CA . GLU A 1 126 ? 1.693 8.979 -9.612 1.00 88.94 126 GLU A CA 1
ATOM 970 C C . GLU A 1 126 ? 0.929 9.757 -8.537 1.00 88.94 126 GLU A C 1
ATOM 972 O O . GLU A 1 126 ? -0.277 9.559 -8.359 1.00 88.94 126 GLU A O 1
ATOM 977 N N . LEU A 1 127 ? 1.577 10.708 -7.858 1.00 89.06 127 LEU A N 1
ATOM 978 C CA . LEU A 1 127 ? 0.939 11.464 -6.774 1.00 89.06 127 LEU A CA 1
ATOM 979 C C . LEU A 1 127 ? -0.319 12.233 -7.235 1.00 89.06 127 LEU A C 1
ATOM 981 O O . LEU A 1 127 ? -1.357 12.150 -6.560 1.00 89.06 127 LEU A O 1
ATOM 985 N N . PRO A 1 128 ? -0.319 12.967 -8.368 1.00 90.12 128 PRO A N 1
ATOM 986 C CA . PRO A 1 128 ? -1.530 13.602 -8.871 1.00 90.12 128 PRO A CA 1
ATOM 987 C C . PRO A 1 128 ? -2.598 12.588 -9.271 1.00 90.12 128 PRO A C 1
ATOM 989 O O . PRO A 1 128 ? -3.784 12.863 -9.075 1.00 90.12 128 PRO A O 1
ATOM 992 N N . ALA A 1 129 ? -2.211 11.424 -9.796 1.00 90.50 129 ALA A N 1
ATOM 993 C CA . ALA A 1 129 ? -3.149 10.368 -10.149 1.00 90.50 129 ALA A CA 1
ATOM 994 C C . ALA A 1 129 ? -3.844 9.788 -8.904 1.00 90.50 129 ALA A C 1
ATOM 996 O O . ALA A 1 129 ? -5.074 9.712 -8.886 1.00 90.50 129 ALA A O 1
ATOM 997 N N . LEU A 1 130 ? -3.106 9.514 -7.824 1.00 92.50 130 LEU A N 1
ATOM 998 C CA . LEU A 1 130 ? -3.670 9.067 -6.542 1.00 92.50 130 LEU A CA 1
ATOM 999 C C . LEU A 1 130 ? -4.597 10.123 -5.922 1.00 92.50 130 LEU A C 1
ATOM 1001 O O . LEU A 1 130 ? -5.676 9.812 -5.413 1.00 92.50 130 LEU A O 1
ATOM 1005 N N . ARG A 1 131 ? -4.231 11.408 -6.023 1.00 91.06 131 ARG A N 1
ATOM 1006 C CA . ARG A 1 131 ? -5.099 12.517 -5.587 1.00 91.06 131 ARG A CA 1
ATOM 1007 C C . ARG A 1 131 ? -6.389 12.594 -6.399 1.00 91.06 131 ARG A C 1
ATOM 1009 O O . ARG A 1 131 ? -7.433 12.921 -5.836 1.00 91.06 131 ARG A O 1
ATOM 1016 N N . ARG A 1 132 ? -6.337 12.327 -7.709 1.00 90.44 132 ARG A N 1
ATOM 1017 C CA . ARG A 1 132 ? -7.539 12.242 -8.553 1.00 90.44 132 ARG A CA 1
ATOM 1018 C C . ARG A 1 132 ? -8.404 11.053 -8.143 1.00 90.44 132 ARG A C 1
ATOM 1020 O O . ARG A 1 132 ? -9.598 11.253 -7.964 1.00 90.44 132 ARG A O 1
ATOM 1027 N N . ALA A 1 133 ? -7.809 9.888 -7.890 1.00 91.94 133 ALA A N 1
ATOM 1028 C CA . ALA A 1 133 ? -8.525 8.703 -7.418 1.00 91.94 133 ALA A CA 1
ATOM 1029 C C . ALA A 1 133 ? -9.294 8.969 -6.113 1.00 91.94 133 ALA A C 1
ATOM 1031 O O . ALA A 1 133 ? -10.488 8.692 -6.034 1.00 91.94 133 ALA A O 1
ATOM 1032 N N . CYS A 1 134 ? -8.655 9.617 -5.130 1.00 93.38 134 CYS A N 1
ATOM 1033 C CA . CYS A 1 134 ? -9.325 10.035 -3.892 1.00 93.38 134 CYS A CA 1
ATOM 1034 C C . CYS A 1 134 ? -10.518 10.968 -4.167 1.00 93.38 134 CYS A C 1
ATOM 1036 O O . CYS A 1 134 ? -11.601 10.780 -3.622 1.00 93.38 134 CYS A O 1
ATOM 1038 N N . LYS A 1 135 ? -10.352 11.965 -5.045 1.00 90.50 135 LYS A N 1
ATOM 1039 C CA . LYS A 1 135 ? -11.444 12.892 -5.394 1.00 90.50 135 LYS A CA 1
ATOM 1040 C C . LYS A 1 135 ? -12.595 12.205 -6.132 1.00 90.50 135 LYS A C 1
ATOM 1042 O O . LYS A 1 135 ? -13.738 12.616 -5.961 1.00 90.50 135 LYS A O 1
ATOM 1047 N N . SER A 1 136 ? -12.297 11.203 -6.957 1.00 90.19 136 SER A N 1
ATOM 1048 C CA . SER A 1 136 ? -13.303 10.395 -7.653 1.00 90.19 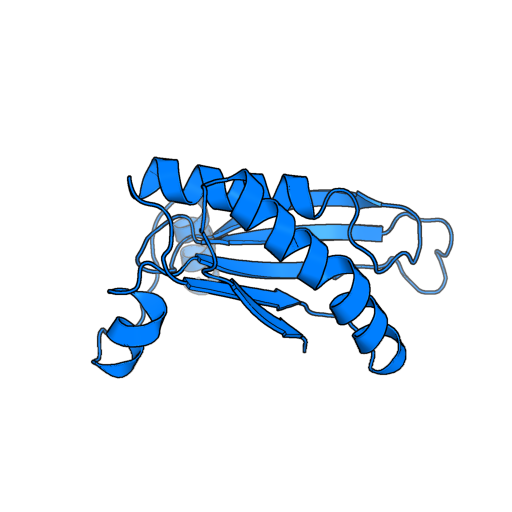136 SER A CA 1
ATOM 1049 C C . SER A 1 136 ? -14.064 9.473 -6.702 1.00 90.19 136 SER A C 1
ATOM 1051 O O . SER A 1 136 ? -15.229 9.193 -6.957 1.00 90.19 136 SER A O 1
ATOM 1053 N N . PHE A 1 137 ? -13.434 9.039 -5.606 1.00 90.06 137 PHE A N 1
ATOM 1054 C CA . PHE A 1 137 ? -14.076 8.226 -4.574 1.00 90.06 137 PHE A CA 1
ATOM 1055 C C . PHE A 1 137 ? -15.147 9.010 -3.797 1.00 90.06 137 PHE A C 1
ATOM 1057 O O . PHE A 1 137 ? -16.261 8.526 -3.623 1.00 90.06 137 PHE A O 1
ATOM 1064 N N . ALA A 1 138 ? -14.840 10.235 -3.354 1.00 86.44 138 ALA A N 1
ATOM 1065 C CA . ALA A 1 138 ? -15.813 11.105 -2.695 1.00 86.44 138 ALA A CA 1
ATOM 1066 C C . ALA A 1 138 ? -15.475 12.595 -2.866 1.00 86.44 138 ALA A C 1
ATOM 1068 O O . ALA A 1 138 ? -14.310 13.006 -2.866 1.00 86.44 138 ALA A O 1
ATOM 1069 N N . SER A 1 139 ? -16.515 13.432 -2.960 1.00 85.62 139 SER A N 1
ATOM 1070 C CA . SER A 1 139 ? -16.350 14.886 -3.075 1.00 85.62 139 SER A CA 1
ATOM 1071 C C . SER A 1 139 ? -15.560 15.445 -1.887 1.00 85.62 139 SER A C 1
ATOM 1073 O O . SER A 1 139 ? -15.828 15.111 -0.736 1.00 85.62 139 SER A O 1
ATOM 1075 N N . ASN A 1 140 ? -14.577 16.306 -2.167 1.00 82.00 140 ASN A N 1
ATOM 1076 C CA . ASN A 1 140 ? -13.668 16.913 -1.184 1.00 82.00 140 ASN A CA 1
ATOM 1077 C C . ASN A 1 140 ? -12.808 15.939 -0.352 1.00 82.00 140 ASN A C 1
ATOM 1079 O O . ASN A 1 140 ? -12.161 16.370 0.602 1.00 82.00 140 ASN A O 1
ATOM 1083 N N . TYR A 1 141 ? -12.709 14.666 -0.736 1.00 88.25 141 TYR A N 1
ATOM 1084 C CA . TYR A 1 141 ? -11.880 13.689 -0.035 1.00 88.25 141 TYR A CA 1
ATOM 1085 C C . TYR A 1 141 ? -10.385 13.866 -0.359 1.00 88.25 141 TYR A C 1
ATOM 1087 O O . TYR A 1 141 ? -9.952 13.725 -1.507 1.00 88.25 141 TYR A O 1
ATOM 1095 N N . ARG A 1 142 ? -9.584 14.243 0.651 1.00 85.56 142 ARG A N 1
ATOM 1096 C CA . ARG A 1 142 ? -8.145 14.564 0.515 1.00 85.56 142 ARG A CA 1
ATOM 1097 C C . ARG A 1 142 ? -7.280 13.977 1.653 1.00 85.56 142 ARG A C 1
ATOM 1099 O O . ARG A 1 142 ? -6.634 14.742 2.364 1.00 85.56 142 ARG A O 1
ATOM 1106 N N . PRO A 1 143 ? -7.242 12.646 1.832 1.00 83.50 143 PRO A N 1
ATOM 1107 C CA . PRO A 1 143 ? -6.579 11.995 2.973 1.00 83.50 143 PRO A CA 1
ATOM 1108 C C . PRO A 1 143 ? -5.073 11.703 2.774 1.00 83.50 143 PRO A C 1
ATOM 1110 O O . PRO A 1 143 ? -4.433 11.137 3.656 1.00 83.50 143 PRO A O 1
ATOM 1113 N N . LEU A 1 144 ? -4.507 11.983 1.594 1.00 80.69 144 LEU A N 1
ATOM 1114 C CA . LEU A 1 144 ? -3.269 11.344 1.125 1.00 80.69 144 LEU A CA 1
ATOM 1115 C C . LEU A 1 144 ? -1.971 12.001 1.632 1.00 80.69 144 LEU A C 1
ATOM 1117 O O . LEU A 1 144 ? -1.749 13.196 1.421 1.00 80.69 144 LEU A O 1
ATOM 1121 N N . LYS A 1 145 ? -1.072 11.168 2.166 1.00 79.75 145 LYS A N 1
ATOM 1122 C CA . LYS A 1 145 ? 0.354 11.410 2.430 1.00 79.75 145 LYS A CA 1
ATOM 1123 C C . LYS A 1 145 ? 1.182 10.347 1.681 1.00 79.75 145 LYS A C 1
ATOM 1125 O O . LYS A 1 145 ? 0.897 9.160 1.794 1.00 79.75 145 LYS A O 1
ATOM 1130 N N . LEU A 1 146 ? 2.186 10.765 0.910 1.00 75.38 146 LEU A N 1
ATOM 1131 C CA . LEU A 1 146 ? 3.058 9.876 0.128 1.00 75.38 146 LEU A CA 1
ATOM 1132 C C . LEU A 1 146 ? 4.495 9.983 0.653 1.00 75.38 146 LEU A C 1
ATOM 1134 O O . LEU A 1 146 ? 5.000 11.097 0.784 1.00 75.38 146 LEU A O 1
ATOM 1138 N N . SER A 1 147 ? 5.109 8.834 0.931 1.00 76.44 147 SER A N 1
ATOM 1139 C CA . SER A 1 147 ? 6.537 8.640 1.185 1.00 76.44 147 SER A CA 1
ATOM 1140 C C . SER A 1 147 ? 7.128 7.817 0.040 1.00 76.44 147 SER A C 1
ATOM 1142 O O . SER A 1 147 ? 6.480 6.896 -0.464 1.00 76.44 147 SER A O 1
ATOM 1144 N N . VAL A 1 148 ? 8.340 8.157 -0.378 1.00 69.25 148 VAL A N 1
ATOM 1145 C CA . VAL A 1 148 ? 9.085 7.438 -1.415 1.00 69.25 148 VAL A CA 1
ATOM 1146 C C . VAL A 1 148 ? 10.468 7.194 -0.833 1.00 69.25 148 VAL A C 1
ATOM 1148 O O . VAL A 1 148 ? 11.077 8.155 -0.354 1.00 69.25 148 VAL A O 1
ATOM 1151 N N . ASP A 1 149 ? 10.894 5.935 -0.842 1.00 59.78 149 ASP A N 1
ATOM 1152 C CA . ASP A 1 149 ? 12.157 5.470 -0.265 1.00 59.78 149 ASP A CA 1
ATOM 1153 C C . ASP A 1 149 ? 13.059 4.857 -1.351 1.00 59.78 149 ASP A C 1
ATOM 1155 O O . ASP A 1 149 ? 12.517 4.291 -2.334 1.00 59.78 149 ASP A O 1
#